Protein AF-A0A661K8U2-F1 (afdb_monomer)

Sequence (69 aa):
MFLRGEVDPRRLGKEVKIGEVTPEDEELLRRHLKDFCRYFGLELEEILKVPFTKIYPYSHRPYGTVYAY

Solvent-accessible surface area (backbone atoms only — not comparable to full-atom values): 4353 Å² total; per-residue (Å²): 91,78,39,87,36,90,76,66,72,87,80,47,58,94,46,47,40,82,46,81,68,47,76,69,51,50,54,53,48,52,57,54,44,46,57,50,19,68,76,70,75,50,62,56,68,71,59,63,72,46,57,64,33,26,40,46,78,65,60,92,54,96,54,77,81,78,70,81,128

Radius of gyration: 16.29 Å; Cα contacts (8 Å, |Δi|>4): 59; chains: 1; bounding box: 25×22×52 Å

Nearest PDB structures (foldseek):
  5z2g-assembly1_A  TM=6.025E-01  e=2.824E+00  Naja atra
  6kko-assembly1_A  TM=6.055E-01  e=6.160E+00  Pseudomonas aeruginosa
  6kko-assembly1_B  TM=6.064E-01  e=7.099E+00  Pseudomonas aeruginosa
  7tmf-assembly1_A  TM=4.987E-01  e=5.739E+00  Klebsiella pneumoniae subsp. pneumoniae HS11286
  7tmg-assembly1_B  TM=4.953E-01  e=8.781E+00  Klebsiella pneumoniae subsp. pneumoniae HS11286

Structure (mmCIF, N/CA/C/O backbone):
data_AF-A0A661K8U2-F1
#
_entry.id   AF-A0A661K8U2-F1
#
loop_
_atom_site.group_PDB
_atom_site.id
_atom_site.type_symbol
_atom_site.label_atom_id
_atom_site.label_alt_id
_atom_site.label_comp_id
_atom_site.label_asym_id
_atom_site.label_entity_id
_atom_site.label_seq_id
_atom_site.pdbx_PDB_ins_code
_atom_site.Cartn_x
_atom_site.Cartn_y
_atom_site.Cartn_z
_atom_site.occupancy
_atom_site.B_iso_or_equiv
_atom_site.auth_seq_id
_atom_site.auth_comp_id
_atom_site.auth_asym_id
_atom_site.auth_atom_id
_atom_site.pdbx_PDB_model_num
ATOM 1 N N . MET A 1 1 ? 1.249 4.891 -8.117 1.00 86.75 1 MET A N 1
ATOM 2 C CA . MET A 1 1 ? -0.054 4.349 -7.672 1.00 86.75 1 MET A CA 1
ATOM 3 C C . MET A 1 1 ? 0.222 3.251 -6.660 1.00 86.75 1 MET A C 1
ATOM 5 O O . MET A 1 1 ? 1.219 2.562 -6.831 1.00 86.75 1 MET A O 1
ATOM 9 N N . PHE A 1 2 ? -0.615 3.086 -5.637 1.00 91.88 2 PHE A N 1
ATOM 10 C CA . PHE A 1 2 ? -0.481 1.995 -4.667 1.00 91.88 2 PHE A CA 1
ATOM 11 C C . PHE A 1 2 ? -1.739 1.141 -4.663 1.00 91.88 2 PHE A C 1
ATOM 13 O O . PHE A 1 2 ? -2.846 1.668 -4.761 1.00 91.88 2 PHE A O 1
ATOM 20 N N . LEU A 1 3 ? -1.558 -0.168 -4.553 1.00 90.06 3 LEU A N 1
ATOM 21 C CA . LEU A 1 3 ? -2.639 -1.138 -4.477 1.00 90.06 3 LEU A CA 1
ATOM 22 C C . LEU A 1 3 ? -2.477 -1.954 -3.198 1.00 90.06 3 LEU A C 1
ATOM 24 O O . LEU A 1 3 ? -1.387 -2.436 -2.919 1.00 90.06 3 LEU A O 1
ATOM 28 N N . ARG A 1 4 ? -3.547 -2.095 -2.414 1.00 91.94 4 ARG A N 1
ATOM 29 C CA . ARG A 1 4 ? -3.539 -2.944 -1.218 1.00 91.94 4 ARG A CA 1
ATOM 30 C C . ARG A 1 4 ? -3.620 -4.412 -1.644 1.00 91.94 4 ARG A C 1
ATOM 32 O O . ARG A 1 4 ? -4.604 -4.811 -2.260 1.00 91.94 4 ARG A O 1
ATOM 39 N N . GLY A 1 5 ? -2.614 -5.196 -1.285 1.00 89.19 5 GLY A N 1
ATOM 40 C CA . GLY A 1 5 ? -2.444 -6.597 -1.654 1.00 89.19 5 GLY A CA 1
ATOM 41 C C . GLY A 1 5 ? -1.426 -6.805 -2.773 1.00 89.19 5 GLY A C 1
ATOM 42 O O . GLY A 1 5 ? -0.832 -5.861 -3.298 1.00 89.19 5 GLY A O 1
ATOM 43 N N . GLU A 1 6 ? -1.241 -8.070 -3.132 1.00 85.69 6 GLU A N 1
ATOM 44 C CA . GLU A 1 6 ? -0.404 -8.491 -4.253 1.00 85.69 6 GLU A CA 1
ATOM 45 C C . GLU A 1 6 ? -1.214 -8.496 -5.554 1.00 85.69 6 GLU A C 1
ATOM 47 O O . GLU A 1 6 ? -2.408 -8.810 -5.570 1.00 85.69 6 GLU A O 1
ATOM 52 N N . VAL A 1 7 ? -0.562 -8.163 -6.668 1.00 84.00 7 VAL A N 1
ATOM 53 C CA . VAL A 1 7 ? -1.171 -8.210 -8.001 1.00 84.00 7 VAL A CA 1
ATOM 54 C C . VAL A 1 7 ? -0.375 -9.145 -8.903 1.00 84.00 7 VAL A C 1
ATOM 56 O O . VAL A 1 7 ? 0.847 -9.051 -8.980 1.00 84.00 7 VAL A O 1
ATOM 59 N N . ASP A 1 8 ? -1.071 -10.040 -9.610 1.00 83.25 8 ASP A N 1
ATOM 60 C CA . ASP A 1 8 ? -0.446 -10.870 -10.644 1.00 83.25 8 ASP A CA 1
ATOM 61 C C . ASP A 1 8 ? 0.033 -9.952 -11.787 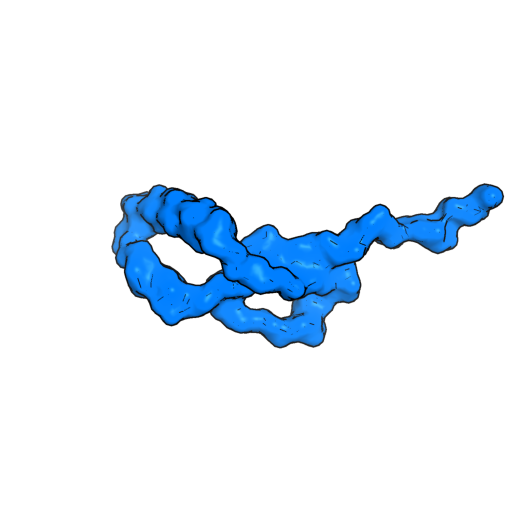1.00 83.25 8 ASP A C 1
ATOM 63 O O . ASP A 1 8 ? -0.803 -9.268 -12.394 1.00 83.25 8 ASP A O 1
ATOM 67 N N . PRO A 1 9 ? 1.338 -9.945 -12.128 1.00 79.31 9 PRO A N 1
ATOM 68 C CA . PRO A 1 9 ? 1.875 -9.152 -13.231 1.00 79.31 9 PRO A CA 1
ATOM 69 C C . PRO A 1 9 ? 1.131 -9.347 -14.559 1.00 79.31 9 PRO A C 1
ATOM 71 O O . PRO A 1 9 ? 1.066 -8.425 -15.366 1.00 79.31 9 PRO A O 1
ATOM 74 N N . ARG A 1 10 ? 0.521 -10.519 -14.790 1.00 82.00 10 ARG A N 1
ATOM 75 C CA . ARG A 1 10 ? -0.265 -10.821 -16.000 1.00 82.00 10 ARG A CA 1
ATOM 76 C C . ARG A 1 10 ? -1.552 -10.003 -16.112 1.00 82.00 10 ARG A C 1
ATOM 78 O O . ARG A 1 10 ? -2.108 -9.899 -17.201 1.00 82.00 10 ARG A O 1
ATOM 85 N N . ARG A 1 11 ? -2.043 -9.453 -14.997 1.00 83.25 11 ARG A N 1
ATOM 86 C CA . ARG A 1 11 ? -3.230 -8.583 -14.946 1.00 83.25 11 ARG A CA 1
ATOM 87 C C . ARG A 1 11 ? -2.887 -7.109 -15.167 1.00 83.25 11 ARG A C 1
ATOM 89 O O . ARG A 1 11 ? -3.796 -6.285 -15.228 1.00 83.25 11 ARG A O 1
ATOM 96 N N . LEU A 1 12 ? -1.603 -6.770 -15.277 1.00 80.62 12 LEU A N 1
ATOM 97 C CA . LEU A 1 12 ? -1.151 -5.412 -15.549 1.00 80.62 12 LEU A CA 1
ATOM 98 C C . LEU A 1 12 ? -1.006 -5.185 -17.054 1.00 80.62 12 LEU A C 1
ATOM 100 O O . LEU A 1 12 ? -0.569 -6.059 -17.804 1.00 80.62 12 LEU A O 1
ATOM 104 N N . GLY A 1 13 ? -1.373 -3.984 -17.502 1.00 78.56 13 GLY A N 1
ATOM 105 C CA . GLY A 1 13 ? -1.116 -3.560 -18.874 1.00 78.56 13 GLY A CA 1
ATOM 106 C C . GLY A 1 13 ? 0.385 -3.566 -19.172 1.00 78.56 13 GLY A C 1
ATOM 107 O O . GLY A 1 13 ? 1.197 -3.290 -18.292 1.00 78.56 13 GLY A O 1
ATOM 108 N N . LYS A 1 14 ? 0.758 -3.831 -20.431 1.00 75.81 14 LYS A N 1
ATOM 109 C CA . LYS A 1 14 ? 2.166 -3.935 -20.875 1.00 75.81 14 LYS A CA 1
ATOM 110 C C . LYS A 1 14 ? 3.026 -2.707 -20.541 1.00 75.81 14 LYS A C 1
ATOM 112 O O . LYS A 1 14 ? 4.247 -2.806 -20.492 1.00 75.81 14 LYS A O 1
ATOM 117 N N . GLU A 1 15 ? 2.394 -1.559 -20.328 1.00 80.62 15 GLU A N 1
ATOM 118 C CA . GLU A 1 15 ? 3.043 -0.277 -20.047 1.00 80.62 15 GLU A CA 1
ATOM 119 C C . GLU A 1 15 ? 3.236 0.010 -18.555 1.00 80.62 15 GLU A C 1
ATOM 121 O O . GLU A 1 15 ? 3.698 1.091 -18.196 1.00 80.62 15 GLU A O 1
ATOM 126 N N . VAL A 1 16 ? 2.878 -0.924 -17.676 1.00 82.00 16 VAL A N 1
ATOM 127 C CA . VAL A 1 16 ? 2.864 -0.725 -16.229 1.00 82.00 16 VAL A CA 1
ATOM 128 C C . VAL A 1 16 ? 3.732 -1.779 -15.556 1.00 82.00 16 VAL A C 1
ATOM 130 O O . VAL A 1 16 ? 3.692 -2.954 -15.915 1.00 82.00 16 VAL A O 1
ATOM 133 N N . LYS A 1 17 ? 4.517 -1.361 -14.563 1.00 84.38 17 LYS A N 1
ATOM 134 C CA . LYS A 1 17 ? 5.347 -2.257 -13.759 1.00 84.38 17 LYS A CA 1
ATOM 135 C C . LYS A 1 17 ? 5.003 -2.186 -12.283 1.00 84.38 17 LYS A C 1
ATOM 137 O O . LYS A 1 17 ? 4.521 -1.171 -11.777 1.00 84.38 17 LYS A O 1
ATOM 142 N N . ILE A 1 18 ? 5.297 -3.298 -11.619 1.00 87.88 18 ILE A N 1
ATOM 143 C CA . ILE A 1 18 ? 5.324 -3.415 -10.168 1.00 87.88 18 ILE A CA 1
ATOM 144 C C . ILE A 1 18 ? 6.695 -2.941 -9.690 1.00 87.88 18 ILE A C 1
ATOM 146 O O . ILE A 1 18 ? 7.721 -3.326 -10.253 1.00 87.88 18 ILE A O 1
ATOM 150 N N . GLY A 1 19 ? 6.696 -2.071 -8.691 1.00 85.38 19 GLY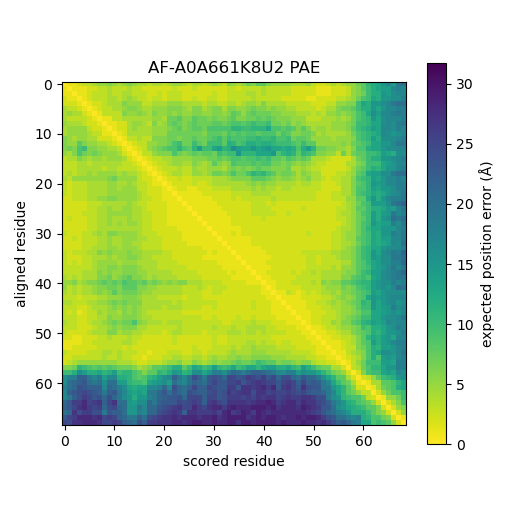 A N 1
ATOM 151 C CA . GLY A 1 19 ? 7.878 -1.648 -7.959 1.00 85.38 19 GLY A CA 1
ATOM 152 C C . GLY A 1 19 ? 7.791 -2.088 -6.507 1.00 85.38 19 GLY A C 1
ATOM 153 O O . GLY A 1 19 ? 6.705 -2.362 -5.990 1.00 85.38 19 GLY A O 1
ATOM 154 N N . GLU A 1 20 ? 8.945 -2.119 -5.858 1.00 85.19 20 GLU A N 1
ATOM 155 C CA . GLU A 1 20 ? 9.026 -2.274 -4.411 1.00 85.19 20 GLU A CA 1
ATOM 156 C C . GLU A 1 20 ? 8.495 -1.007 -3.726 1.00 85.19 20 GLU A C 1
ATOM 158 O O . GLU A 1 20 ? 8.617 0.105 -4.254 1.00 85.19 20 GLU A O 1
ATOM 163 N N . VAL A 1 21 ? 7.856 -1.190 -2.572 1.00 89.25 21 VAL A N 1
ATOM 164 C CA . VAL A 1 21 ? 7.454 -0.087 -1.695 1.00 89.25 21 VAL A CA 1
ATOM 165 C C . VAL A 1 21 ? 8.671 0.291 -0.864 1.00 89.25 21 VAL A C 1
ATOM 167 O O . VAL A 1 21 ? 9.209 -0.550 -0.147 1.00 89.25 21 VAL A O 1
ATOM 170 N N . THR A 1 22 ? 9.132 1.533 -0.993 1.00 92.69 22 THR A N 1
ATOM 171 C CA . THR A 1 22 ? 10.268 2.032 -0.209 1.00 92.69 22 THR A CA 1
ATOM 172 C C . THR A 1 22 ? 9.802 2.572 1.151 1.00 92.69 22 THR A C 1
ATOM 174 O O . THR A 1 22 ? 8.612 2.851 1.321 1.00 92.69 22 THR A O 1
ATOM 177 N N . PRO A 1 23 ? 10.703 2.772 2.130 1.00 92.06 23 PRO A N 1
ATOM 178 C CA . PRO A 1 23 ? 10.339 3.380 3.414 1.00 92.06 23 PRO A CA 1
ATOM 179 C C . PRO A 1 23 ? 9.654 4.751 3.270 1.00 92.06 23 PRO A C 1
ATOM 181 O O . PRO A 1 23 ? 8.727 5.070 4.013 1.00 92.06 23 PRO A O 1
ATOM 184 N N . GLU A 1 24 ? 10.053 5.545 2.274 1.00 93.38 24 GLU A N 1
ATOM 185 C CA . GLU A 1 24 ? 9.434 6.840 1.969 1.00 93.38 24 GLU A CA 1
ATOM 186 C C . GLU A 1 24 ? 8.001 6.675 1.439 1.00 93.38 24 GLU A C 1
ATOM 188 O O . GLU A 1 24 ? 7.110 7.464 1.767 1.00 93.38 24 GLU A O 1
ATOM 193 N N . ASP A 1 25 ? 7.754 5.632 0.639 1.00 93.38 25 ASP A N 1
ATOM 194 C CA . ASP A 1 25 ? 6.410 5.289 0.176 1.00 93.38 25 ASP A CA 1
ATOM 195 C C . ASP A 1 25 ? 5.515 4.847 1.346 1.00 93.38 25 ASP A C 1
ATOM 197 O O . ASP A 1 25 ? 4.332 5.194 1.381 1.00 93.38 25 ASP A O 1
ATOM 201 N N . GLU A 1 26 ? 6.059 4.110 2.322 1.00 91.88 26 GLU A N 1
ATOM 202 C CA . GLU A 1 26 ? 5.318 3.711 3.524 1.00 91.88 26 GLU A CA 1
ATOM 203 C C . GLU A 1 26 ? 4.912 4.914 4.379 1.00 91.88 26 GLU A C 1
ATOM 205 O O . GLU A 1 26 ? 3.775 4.976 4.858 1.00 91.88 26 GLU A O 1
ATOM 210 N N . GLU A 1 27 ? 5.804 5.889 4.562 1.00 93.81 27 GLU A N 1
ATOM 211 C CA . GLU A 1 27 ? 5.491 7.117 5.296 1.00 93.81 27 GLU A CA 1
ATOM 212 C C . GLU A 1 27 ? 4.386 7.919 4.590 1.00 93.81 27 GLU A C 1
ATOM 214 O O . GLU A 1 27 ? 3.418 8.362 5.224 1.00 93.81 27 GLU A O 1
ATOM 219 N N . LEU A 1 28 ? 4.473 8.027 3.259 1.00 94.31 28 LEU A N 1
ATOM 220 C CA . LEU A 1 28 ? 3.450 8.656 2.428 1.00 94.31 28 LEU A CA 1
ATOM 221 C C . LEU A 1 28 ? 2.093 7.946 2.567 1.00 94.31 28 LEU A C 1
ATOM 223 O O . LEU A 1 28 ? 1.066 8.600 2.783 1.00 94.31 28 LEU A O 1
ATOM 227 N N . LEU A 1 29 ? 2.083 6.611 2.487 1.00 94.06 29 LEU A N 1
ATOM 228 C CA . LEU A 1 29 ? 0.885 5.791 2.666 1.00 94.06 29 LEU A CA 1
ATOM 229 C C . LEU A 1 29 ? 0.276 5.996 4.051 1.00 94.06 29 LEU A C 1
ATOM 231 O O . LEU A 1 29 ? -0.917 6.273 4.147 1.00 94.06 29 LEU A O 1
ATOM 235 N N . ARG A 1 30 ? 1.076 5.931 5.120 1.00 93.94 30 ARG A N 1
ATOM 236 C CA . ARG A 1 30 ? 0.606 6.140 6.499 1.00 93.94 30 ARG A CA 1
ATOM 237 C C . ARG A 1 30 ? -0.051 7.502 6.676 1.00 93.94 30 ARG A C 1
ATOM 239 O O . ARG A 1 30 ? -1.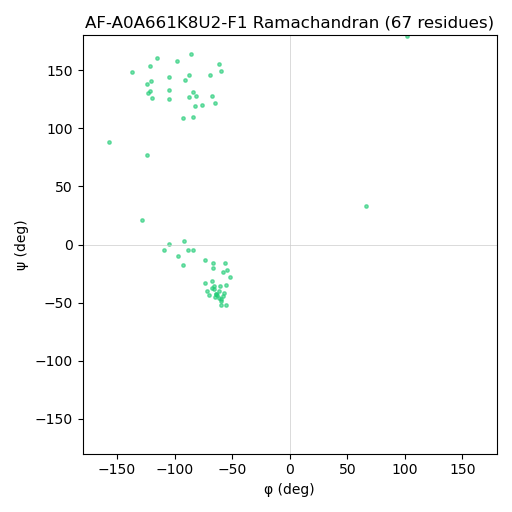121 7.579 7.277 1.00 93.94 30 ARG A O 1
ATOM 246 N N . ARG A 1 31 ? 0.546 8.567 6.132 1.00 94.44 31 ARG A N 1
ATOM 247 C CA . ARG A 1 31 ? -0.013 9.923 6.209 1.00 94.44 31 ARG A CA 1
ATOM 248 C C . ARG A 1 31 ? -1.398 9.995 5.568 1.00 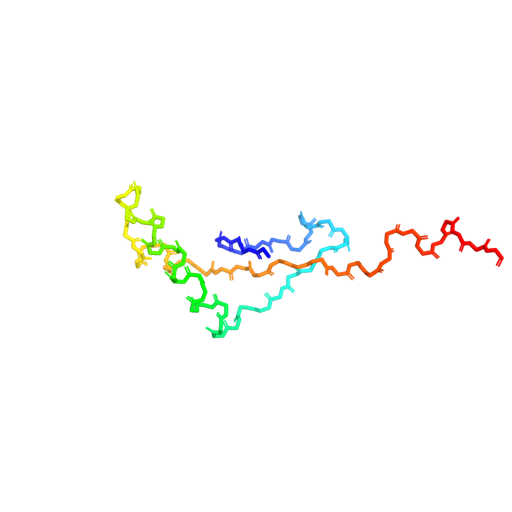94.44 31 ARG A C 1
ATOM 250 O O . ARG A 1 31 ? -2.340 10.451 6.210 1.00 94.44 31 ARG A O 1
ATOM 257 N N . HIS A 1 32 ? -1.533 9.517 4.333 1.00 94.81 32 HIS A N 1
ATOM 258 C CA . HIS A 1 32 ? -2.803 9.586 3.608 1.00 94.81 32 HIS A CA 1
ATOM 259 C C . HIS A 1 32 ? -3.858 8.624 4.159 1.00 94.81 32 HIS A C 1
ATOM 261 O O . HIS A 1 32 ? -5.029 8.987 4.279 1.00 94.81 32 HIS A O 1
ATOM 267 N N . LEU A 1 33 ? -3.452 7.410 4.534 1.00 95.00 33 LEU A N 1
ATOM 268 C CA . LEU A 1 33 ? -4.351 6.416 5.109 1.00 95.00 33 LEU A CA 1
ATOM 269 C C . LEU A 1 33 ? -4.857 6.840 6.484 1.00 95.00 33 LEU A C 1
ATOM 271 O O . LEU A 1 33 ? -5.994 6.525 6.809 1.00 95.00 33 LEU A O 1
ATOM 275 N N . LYS A 1 34 ? -4.077 7.587 7.273 1.00 94.94 34 LYS A N 1
ATOM 276 C CA . LYS A 1 34 ? -4.541 8.137 8.552 1.00 94.94 34 LYS A CA 1
ATOM 277 C C . LYS A 1 34 ? -5.724 9.087 8.365 1.00 94.94 34 LYS A C 1
ATOM 279 O O . LYS A 1 34 ? -6.721 8.967 9.076 1.00 94.94 34 LYS A O 1
ATOM 284 N N . ASP A 1 35 ? -5.636 9.997 7.395 1.00 94.88 35 ASP A N 1
ATOM 285 C CA . ASP A 1 35 ? -6.739 10.907 7.076 1.00 94.88 35 ASP A CA 1
ATOM 286 C C . ASP A 1 35 ? -7.954 10.135 6.552 1.00 94.88 35 ASP A C 1
ATOM 288 O O . ASP A 1 35 ? -9.068 10.351 7.025 1.00 94.88 35 ASP A O 1
ATOM 292 N N . PHE A 1 36 ? -7.737 9.176 5.647 1.00 94.00 36 PHE A N 1
ATOM 293 C CA . PHE A 1 36 ? -8.781 8.278 5.151 1.00 94.00 36 PHE A CA 1
ATOM 294 C C . PHE A 1 36 ? -9.484 7.527 6.295 1.00 94.00 36 PHE A C 1
ATOM 296 O O . PHE A 1 36 ? -10.701 7.606 6.435 1.00 94.00 36 PHE A O 1
ATOM 303 N N . CYS A 1 37 ? -8.727 6.871 7.174 1.00 95.69 37 CYS A N 1
ATOM 304 C CA . CYS A 1 37 ? -9.252 6.144 8.328 1.00 95.69 37 CYS A CA 1
ATOM 305 C C . CYS A 1 37 ? -10.089 7.041 9.240 1.00 95.69 37 CYS A C 1
ATOM 307 O O . CYS A 1 37 ? -11.177 6.648 9.651 1.00 95.69 37 CYS A O 1
ATOM 309 N N . ARG A 1 38 ? -9.634 8.276 9.487 1.00 95.25 38 ARG A N 1
ATOM 310 C CA . ARG A 1 38 ? -10.387 9.260 10.271 1.00 95.25 38 ARG A CA 1
ATOM 311 C C . ARG A 1 38 ? -11.734 9.605 9.633 1.00 95.25 38 ARG A C 1
ATOM 313 O O . ARG A 1 38 ? -12.709 9.762 10.358 1.00 95.25 38 ARG A O 1
ATOM 320 N N . TYR A 1 39 ? -11.797 9.743 8.309 1.00 95.94 39 TYR A N 1
ATOM 321 C CA . TYR A 1 39 ? -13.043 10.086 7.615 1.00 95.94 39 TYR A CA 1
ATOM 322 C C . TYR A 1 39 ? -14.040 8.927 7.549 1.00 95.94 39 TYR A C 1
ATOM 324 O O . TYR A 1 39 ? -15.243 9.166 7.589 1.00 95.94 39 TYR A O 1
ATOM 332 N N . PHE A 1 40 ? -13.551 7.690 7.461 1.00 94.81 40 PHE A N 1
ATOM 333 C CA . PHE A 1 40 ? -14.390 6.502 7.278 1.00 94.81 40 PHE A CA 1
ATOM 334 C C . PHE A 1 40 ? -14.554 5.649 8.545 1.00 94.81 40 PHE A C 1
ATOM 336 O O . PHE A 1 40 ? -15.249 4.639 8.503 1.00 94.81 40 PHE A O 1
ATOM 343 N N . GLY A 1 41 ? -13.944 6.047 9.667 1.00 93.50 41 GLY A N 1
ATOM 344 C CA . GLY A 1 41 ? -14.013 5.314 10.935 1.00 93.50 41 GLY A CA 1
ATOM 345 C C . GLY A 1 41 ? -13.320 3.949 10.891 1.00 93.50 41 GLY A C 1
ATOM 346 O O . GLY A 1 41 ? -13.789 3.011 11.528 1.00 93.50 41 GLY A O 1
ATOM 347 N N . LEU A 1 42 ? -12.243 3.825 10.113 1.00 94.25 42 LEU A N 1
ATOM 348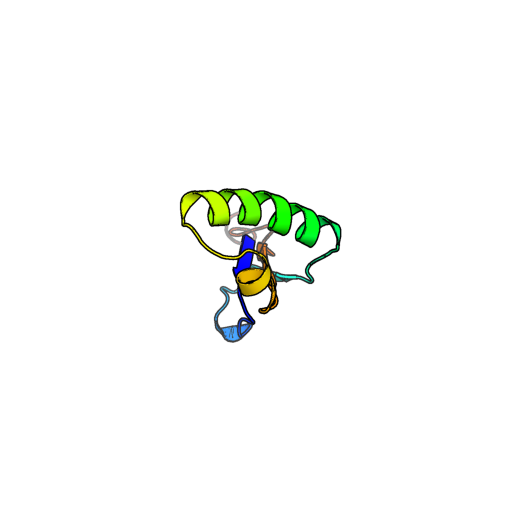 C CA . LEU A 1 42 ? -11.472 2.585 9.962 1.00 94.25 42 LEU A CA 1
ATOM 349 C C . LEU A 1 42 ? -10.226 2.599 10.858 1.00 94.25 42 LEU A C 1
ATOM 351 O O . LEU A 1 42 ? -9.734 3.667 11.224 1.00 94.25 42 LEU A O 1
ATOM 355 N N . GLU A 1 43 ? -9.687 1.422 11.179 1.00 93.94 43 GLU A N 1
ATOM 356 C CA . GLU A 1 43 ? -8.415 1.293 11.897 1.00 93.94 43 GLU A CA 1
ATOM 357 C C . GLU A 1 43 ? -7.239 1.282 10.907 1.00 93.94 43 GLU A C 1
ATOM 359 O O . GLU A 1 43 ? -7.204 0.492 9.959 1.00 93.94 43 GLU A O 1
ATOM 364 N N . LEU A 1 44 ? -6.252 2.157 11.121 1.00 91.75 44 LEU A N 1
ATOM 365 C CA . LEU A 1 44 ? -5.085 2.264 10.243 1.00 91.75 44 LEU A CA 1
ATOM 366 C C . LEU A 1 44 ? -4.260 0.974 10.257 1.00 91.75 44 LEU A C 1
ATOM 368 O O . LEU A 1 44 ? -3.823 0.499 9.207 1.00 91.75 44 LEU A O 1
ATOM 372 N N . GLU A 1 45 ? -4.062 0.395 11.435 1.00 91.94 45 GLU A N 1
ATOM 373 C CA . GLU A 1 45 ? -3.267 -0.810 11.623 1.00 91.94 45 GLU A CA 1
ATOM 374 C C . GLU A 1 45 ? -3.924 -2.017 10.932 1.00 91.94 45 GLU A C 1
ATOM 376 O O . GLU A 1 45 ? -3.221 -2.800 10.293 1.00 91.94 45 GLU A O 1
ATOM 381 N N . GLU A 1 46 ? -5.258 -2.127 10.915 1.00 92.56 46 GLU A N 1
ATOM 382 C CA . GLU A 1 46 ? -5.974 -3.116 10.093 1.00 92.56 46 GLU A CA 1
ATOM 383 C C . GLU A 1 46 ? -5.730 -2.961 8.593 1.00 92.56 46 GLU A C 1
ATOM 385 O O . GLU A 1 46 ? -5.674 -3.961 7.867 1.00 92.56 46 GLU A O 1
ATOM 390 N N . ILE A 1 47 ? -5.587 -1.72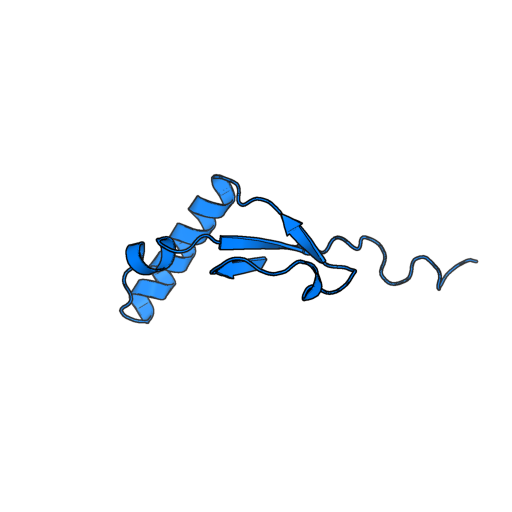9 8.102 1.00 91.50 47 ILE A N 1
ATOM 391 C CA . ILE A 1 47 ? -5.284 -1.487 6.690 1.00 91.50 47 ILE A CA 1
ATOM 392 C C . ILE A 1 47 ? -3.854 -1.916 6.361 1.00 91.50 47 ILE A C 1
ATOM 394 O O . ILE A 1 47 ? -3.636 -2.590 5.351 1.00 91.50 47 ILE A O 1
ATOM 398 N N . LEU A 1 48 ? -2.908 -1.578 7.237 1.00 90.62 48 LEU A N 1
ATOM 399 C CA . LEU A 1 48 ? -1.482 -1.857 7.070 1.00 90.62 48 LEU A CA 1
ATOM 400 C C . LEU A 1 48 ? -1.106 -3.335 7.273 1.00 90.62 48 LEU A C 1
ATOM 402 O O . LEU A 1 48 ? -0.017 -3.731 6.870 1.00 90.62 48 LEU A O 1
ATOM 406 N N . LYS A 1 49 ? -1.993 -4.172 7.836 1.00 92.25 49 LYS A N 1
ATOM 407 C CA . LYS A 1 49 ? -1.788 -5.637 7.939 1.00 92.25 49 LYS A CA 1
ATOM 408 C C . LYS A 1 49 ? -1.585 -6.324 6.586 1.00 92.25 49 LYS A C 1
ATOM 410 O O . LYS A 1 49 ? -1.042 -7.423 6.540 1.00 92.25 49 LYS A O 1
ATOM 415 N N . VAL A 1 50 ? -2.065 -5.719 5.500 1.00 91.06 50 VAL A N 1
ATOM 416 C CA . VAL A 1 50 ? -1.918 -6.253 4.142 1.00 91.06 50 VAL A CA 1
ATOM 417 C C . VAL A 1 50 ? -0.850 -5.433 3.417 1.00 91.06 50 VAL A C 1
ATOM 419 O O . VAL A 1 50 ? -0.930 -4.203 3.459 1.00 91.06 50 VAL A O 1
ATOM 422 N N . PRO A 1 51 ? 0.117 -6.073 2.733 1.00 89.19 51 PRO A N 1
ATOM 423 C CA . PRO A 1 51 ? 1.164 -5.357 2.014 1.00 89.19 51 PRO A CA 1
ATOM 424 C C . PRO A 1 51 ? 0.576 -4.479 0.912 1.00 89.19 51 PRO A C 1
ATOM 426 O O . PRO A 1 51 ? -0.501 -4.755 0.382 1.00 89.19 51 PRO A O 1
ATOM 429 N N . PHE A 1 52 ? 1.303 -3.434 0.536 1.00 92.44 52 PHE A N 1
ATOM 430 C CA . PHE A 1 52 ? 0.961 -2.606 -0.612 1.00 92.44 52 PHE A CA 1
ATOM 431 C C . PHE A 1 52 ? 1.892 -2.922 -1.777 1.00 92.44 52 PHE A C 1
ATOM 433 O O . PHE A 1 52 ? 3.079 -3.163 -1.596 1.00 92.44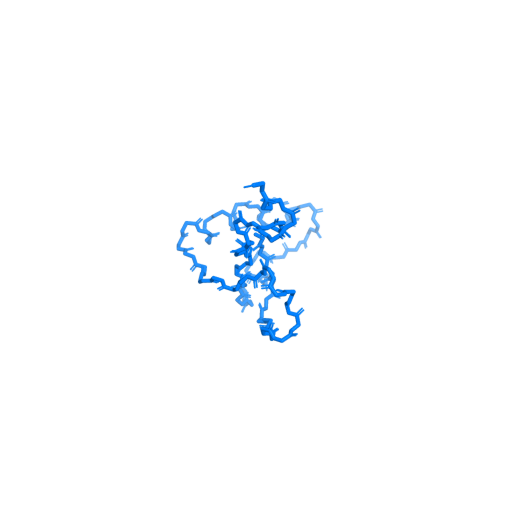 52 PHE A O 1
ATOM 440 N N . THR A 1 53 ? 1.346 -2.877 -2.985 1.00 92.00 53 THR A N 1
ATOM 441 C CA . THR A 1 53 ? 2.100 -2.979 -4.227 1.00 92.00 53 THR A CA 1
ATOM 442 C C . THR A 1 53 ? 2.204 -1.603 -4.872 1.00 92.00 53 THR A C 1
ATOM 444 O O . THR A 1 53 ? 1.184 -0.959 -5.147 1.00 92.00 53 THR A O 1
ATOM 447 N N . LYS A 1 54 ? 3.430 -1.149 -5.157 1.00 92.12 54 LYS A N 1
ATOM 448 C CA . LYS A 1 54 ? 3.660 0.074 -5.930 1.00 92.12 54 LYS A CA 1
ATOM 449 C C . LYS A 1 54 ? 3.526 -0.232 -7.412 1.00 92.12 54 LYS A C 1
ATOM 451 O O . LYS A 1 54 ? 4.165 -1.130 -7.947 1.00 92.12 54 LYS A O 1
ATOM 456 N N . ILE A 1 55 ? 2.701 0.550 -8.085 1.00 90.62 55 ILE A N 1
ATOM 457 C CA . ILE A 1 55 ? 2.439 0.447 -9.513 1.00 90.62 55 ILE A CA 1
ATOM 458 C C . ILE A 1 55 ? 2.855 1.765 -10.162 1.00 90.62 55 ILE A C 1
ATOM 460 O O . ILE A 1 55 ? 2.406 2.845 -9.748 1.00 90.62 55 ILE A O 1
ATOM 464 N N . TYR A 1 56 ? 3.708 1.684 -11.179 1.00 86.69 56 TYR A N 1
ATOM 465 C CA . TYR A 1 56 ? 4.212 2.847 -11.906 1.00 86.69 56 TYR A CA 1
ATOM 466 C C . TYR A 1 56 ? 4.224 2.603 -13.424 1.00 86.69 56 TYR A C 1
ATOM 468 O O . TYR A 1 56 ? 4.382 1.461 -13.869 1.00 86.69 56 TYR A O 1
ATOM 476 N N . PRO A 1 57 ? 4.030 3.655 -14.241 1.00 83.19 57 PRO A N 1
ATOM 477 C CA . PRO A 1 57 ? 4.142 3.540 -15.688 1.00 83.19 57 PRO A CA 1
ATOM 478 C C . PRO A 1 57 ? 5.601 3.272 -16.072 1.00 83.19 57 PRO A C 1
ATOM 480 O O . PRO A 1 57 ? 6.509 3.993 -15.668 1.00 83.19 57 PRO A O 1
ATOM 483 N N . TYR A 1 58 ? 5.823 2.227 -16.860 1.00 73.75 58 TYR A N 1
ATOM 484 C CA . TYR A 1 58 ? 7.124 1.862 -17.418 1.00 73.75 58 TYR A CA 1
ATOM 485 C C . TYR A 1 58 ? 7.317 2.364 -18.860 1.00 73.75 58 TYR A C 1
ATOM 487 O O . TYR A 1 58 ? 8.419 2.313 -19.404 1.00 73.75 58 TYR A O 1
ATOM 495 N N . SER A 1 59 ? 6.261 2.877 -19.493 1.00 65.56 59 SER A N 1
ATOM 496 C CA . SER A 1 59 ? 6.323 3.397 -20.858 1.00 65.56 59 SER A CA 1
ATOM 497 C C . SER A 1 59 ? 6.810 4.847 -20.879 1.00 65.56 59 SER A C 1
ATOM 499 O O . SER A 1 59 ? 6.100 5.764 -20.478 1.00 65.56 59 SER A O 1
ATOM 501 N N . HIS A 1 60 ? 8.028 5.058 -21.386 1.00 57.59 60 HIS A N 1
ATOM 502 C CA . HIS A 1 60 ? 8.546 6.390 -21.723 1.00 57.59 60 HIS A CA 1
ATOM 503 C C . HIS A 1 60 ? 8.099 6.839 -23.134 1.00 57.59 60 HIS A C 1
ATOM 505 O O . HIS A 1 60 ? 8.425 7.950 -23.547 1.00 57.59 60 HIS A O 1
ATOM 511 N N . ARG A 1 61 ? 7.409 5.975 -23.908 1.00 59.28 61 ARG A N 1
ATOM 512 C CA . ARG A 1 61 ? 7.027 6.213 -25.316 1.00 59.28 61 ARG A CA 1
ATOM 513 C C . ARG A 1 61 ? 5.818 5.359 -25.758 1.00 59.28 61 ARG A C 1
ATOM 515 O O . ARG A 1 61 ? 6.027 4.315 -26.373 1.00 59.28 61 ARG A O 1
ATOM 522 N N . PRO A 1 62 ? 4.571 5.819 -25.580 1.00 56.06 62 PRO A N 1
ATOM 523 C CA . PRO A 1 62 ? 3.397 5.126 -26.127 1.00 56.06 62 PRO A CA 1
ATOM 524 C C . PRO A 1 62 ? 3.327 5.136 -27.674 1.00 56.06 62 PRO A C 1
ATOM 526 O O . PRO A 1 62 ? 2.622 4.322 -28.260 1.00 56.06 62 PRO A O 1
ATOM 529 N N . TYR A 1 63 ? 4.093 6.008 -28.354 1.00 54.34 63 TYR A N 1
ATOM 530 C CA . TYR A 1 63 ? 4.072 6.187 -29.821 1.00 54.34 63 TYR A CA 1
ATOM 531 C C . TYR A 1 63 ? 5.451 6.114 -30.499 1.00 54.34 63 TYR A C 1
ATOM 533 O O . TYR A 1 63 ? 5.622 6.642 -31.596 1.00 54.34 63 TYR A O 1
ATOM 541 N N . GLY A 1 64 ? 6.459 5.493 -29.875 1.00 56.09 64 GLY A N 1
ATOM 542 C CA . GLY A 1 64 ? 7.848 5.515 -30.373 1.00 56.09 64 GLY A CA 1
ATOM 543 C C . GLY A 1 64 ? 8.051 5.009 -31.812 1.00 56.09 64 GLY A C 1
ATOM 544 O O . GLY A 1 64 ? 9.090 5.281 -32.401 1.00 56.09 64 GLY A O 1
ATOM 545 N N . THR A 1 65 ? 7.067 4.306 -32.373 1.00 55.91 65 THR A N 1
ATOM 546 C CA . THR A 1 65 ? 7.080 3.750 -33.735 1.00 55.91 65 THR A CA 1
ATOM 547 C C . THR A 1 65 ? 6.133 4.464 -34.709 1.00 55.91 65 THR A C 1
ATOM 549 O O . THR A 1 65 ? 6.123 4.117 -35.883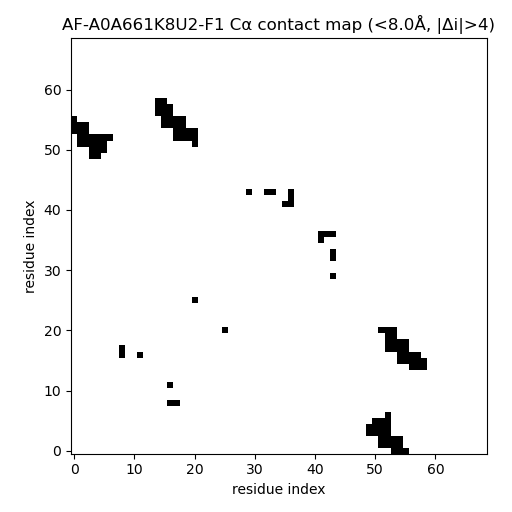 1.00 55.91 65 THR A O 1
ATOM 552 N N . VAL A 1 66 ? 5.323 5.433 -34.256 1.00 59.25 66 VAL A N 1
ATOM 553 C CA . VAL A 1 66 ? 4.296 6.094 -35.097 1.00 59.25 66 VAL A CA 1
ATOM 554 C C . VAL A 1 66 ? 4.823 7.373 -35.761 1.00 59.25 66 VAL A C 1
ATOM 556 O O . VAL A 1 66 ? 4.281 7.808 -36.770 1.00 59.25 66 VAL A O 1
ATOM 559 N N . TYR A 1 67 ? 5.927 7.934 -35.262 1.00 55.84 67 TYR A N 1
ATOM 560 C CA . TYR A 1 67 ? 6.614 9.067 -35.884 1.00 55.84 67 TYR A CA 1
ATOM 561 C C . TYR A 1 67 ? 8.082 8.718 -36.148 1.00 55.84 67 TYR A C 1
ATOM 563 O O . TYR A 1 67 ? 8.974 9.125 -35.406 1.00 55.84 67 TYR A O 1
ATOM 571 N N . ALA A 1 68 ? 8.329 7.932 -37.195 1.00 51.62 68 ALA A N 1
ATOM 572 C CA . ALA A 1 68 ? 9.606 7.962 -37.898 1.00 51.62 68 ALA A CA 1
ATOM 573 C C . ALA A 1 68 ? 9.442 8.955 -39.058 1.00 51.62 68 ALA A C 1
ATOM 575 O O . ALA A 1 68 ? 8.668 8.688 -39.977 1.00 51.62 68 ALA A O 1
ATOM 576 N N . TYR A 1 69 ? 10.087 10.117 -38.951 1.00 53.94 69 TYR A N 1
ATOM 577 C CA . TYR A 1 69 ? 10.319 11.026 -40.074 1.00 53.94 69 TYR A CA 1
ATOM 578 C C . TYR A 1 69 ? 11.719 10.754 -40.621 1.00 53.94 69 TYR A C 1
ATOM 580 O O . TYR A 1 69 ? 12.623 10.551 -39.775 1.00 53.94 69 TYR A O 1
#

pLDDT: mean 84.28, std 13.03, range [51.62, 95.94]

Foldseek 3Di:
DKDFADDDPVPDDPQKDWDDQDPVNVVVCLVVVVVVCVVVVHDSVVSVVTDMIDMDGNDPCPCPPVDDD

Secondary structure (DSSP, 8-state):
-EEES---GGGS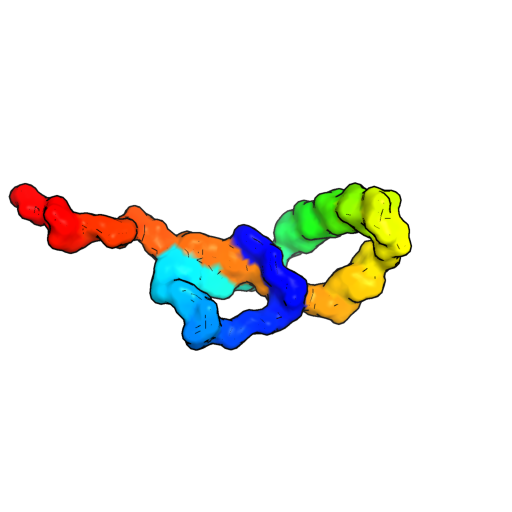-TTEEEEPPPHHHHHHHHHHHHHHHHHHT--HHHHHTS-EEEEEE--S-TTTTT---

Mean predicted aligned error: 7.5 Å